Protein AF-A0AAJ0HXP2-F1 (afdb_monomer)

Organism: NCBI:txid260671

Secondary structure (DSSP, 8-state):
-----------------------GGGTS---EEEEEEEEE---STT--EEEEEEEEETTT--EEEEEEEEBGGGEEEEES-SS-TTEEEEEEEETTEEEEEEEE----TT---

Mean predicted aligned error: 11.67 Å

Sequence (113 aa):
MLSSLIAPFLFLVGAFAAPTGDADNCTTFPSWTITDFKSVVNDTVGSGGKASFKLANDLSGTSDELACNLQVNYRCIITGTPSDTNLTVHVGVRAGSLTLLLDKVVECPGRTA

pLDDT: mean 79.7, std 18.61, range [40.75, 97.81]

Solvent-accessible surface area (backbone atoms only — not comparable to full-atom values): 7199 Å² total; per-residue (Å²): 134,87,83,82,84,85,77,85,81,78,80,78,81,74,78,78,76,70,78,78,68,64,38,63,72,63,78,44,78,77,48,74,50,79,43,80,73,45,74,49,78,46,94,51,89,94,48,52,26,38,38,35,31,35,44,31,34,72,70,61,68,49,72,44,84,47,72,45,67,15,42,86,85,3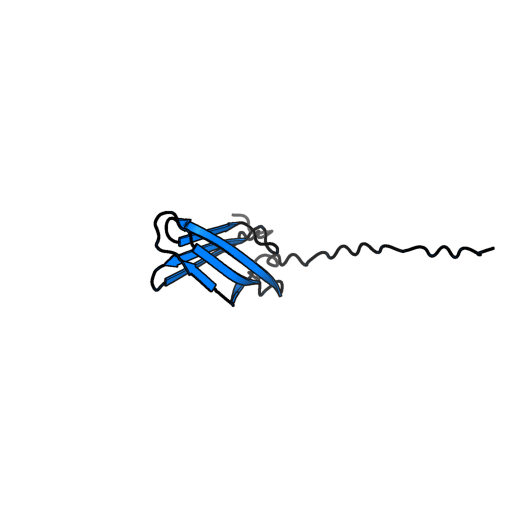5,28,37,75,44,75,35,47,100,91,38,71,54,33,31,40,39,42,34,53,51,95,96,46,78,46,78,48,79,48,69,74,79,77,44,79,88,66,79,130

Foldseek 3Di:
DDDDDDDDDPPPPPPPPQPPLACPLVPDDKDKDKAPWDKDQDPPVPQWIKIWIWIATPSSRDIAIDMDTQDPQRKDWDQQTPSGNQWIWIWGDDDVDIDIDIDGDHDRPPDDD

Nearest PDB structures (foldseek):
  2ia7-assembly1_A  TM=7.334E-01  e=1.353E+00  Geobacter sulfurreducens
  5njt-assembly1_x  TM=4.195E-01  e=8.217E+00  Bacillus subtilis subsp. subtilis str. 168
  9pai-assembly1_A  TM=4.017E-01  e=8.217E+00  Homo sapiens

Radius of gyration: 21.38 Å; Cα contacts (8 Å, |Δi|>4): 176; chains: 1; bounding box: 42×69×49 Å

Structure (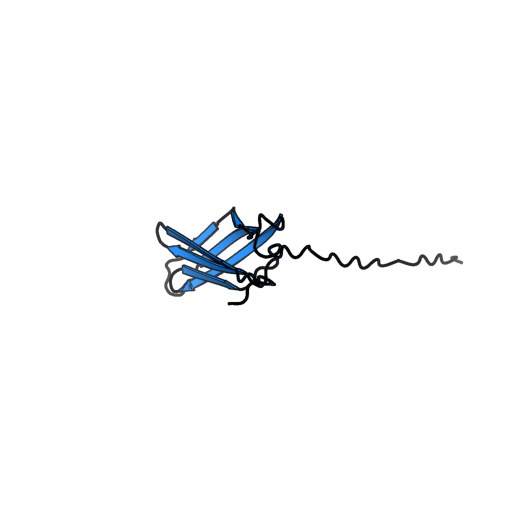mmCIF, N/CA/C/O backbone):
data_AF-A0AAJ0HXP2-F1
#
_entry.id   AF-A0AAJ0HXP2-F1
#
loop_
_atom_site.group_PDB
_atom_site.id
_atom_site.type_symbol
_atom_site.label_atom_id
_atom_site.label_alt_id
_atom_site.label_comp_id
_atom_site.label_asym_id
_atom_site.label_entity_id
_atom_site.label_seq_id
_atom_site.pdbx_PDB_ins_code
_atom_site.Cartn_x
_atom_site.Cartn_y
_atom_site.Cartn_z
_atom_site.occupancy
_atom_site.B_iso_or_equiv
_atom_site.auth_seq_id
_atom_site.auth_comp_id
_atom_site.auth_asym_id
_atom_site.auth_atom_id
_atom_site.pdbx_PDB_model_num
ATOM 1 N N . MET A 1 1 ? -17.516 52.753 -30.361 1.00 42.50 1 MET A N 1
ATOM 2 C CA . MET A 1 1 ? -17.636 51.429 -31.004 1.00 42.50 1 MET A CA 1
ATOM 3 C C . MET A 1 1 ? -16.351 50.677 -30.710 1.00 42.50 1 MET A C 1
ATOM 5 O O . MET A 1 1 ? -15.285 51.193 -31.014 1.00 42.50 1 MET A O 1
ATOM 9 N N . LEU A 1 2 ? -16.469 49.585 -29.950 1.00 41.56 2 LEU A N 1
ATOM 10 C CA . LEU A 1 2 ? -15.372 48.826 -29.342 1.00 41.56 2 LEU A CA 1
ATOM 11 C C . LEU A 1 2 ? -14.477 48.187 -30.412 1.00 41.56 2 LEU A C 1
ATOM 13 O O . LEU A 1 2 ? -14.971 47.452 -31.263 1.00 41.56 2 LEU A O 1
ATOM 17 N N . SER A 1 3 ? -13.170 48.434 -30.324 1.00 40.75 3 SER A N 1
ATOM 18 C CA . SER A 1 3 ? -12.154 47.700 -31.080 1.00 40.75 3 SER A CA 1
ATOM 19 C C . SER A 1 3 ? -11.815 46.415 -30.319 1.00 40.75 3 SER A C 1
ATOM 21 O O . SER A 1 3 ? -11.426 46.462 -29.153 1.00 40.75 3 SER A O 1
ATOM 23 N N . SER A 1 4 ? -12.052 45.274 -30.962 1.00 46.91 4 SER A N 1
ATOM 24 C CA . SER A 1 4 ? -11.950 43.931 -30.392 1.00 46.91 4 SER A CA 1
ATOM 25 C C . SER A 1 4 ? -10.510 43.417 -30.485 1.00 46.91 4 SER A C 1
ATOM 27 O O . SER A 1 4 ? -10.017 43.151 -31.578 1.00 46.91 4 SER A O 1
ATOM 29 N N . LEU A 1 5 ? -9.840 43.259 -29.343 1.00 48.28 5 LEU A N 1
ATOM 30 C CA . LEU A 1 5 ? -8.566 42.544 -29.223 1.00 48.28 5 LEU A CA 1
ATOM 31 C C . LEU A 1 5 ? -8.851 41.038 -29.139 1.00 48.28 5 LEU A C 1
ATOM 33 O O . LEU A 1 5 ? -9.391 40.561 -28.145 1.00 48.28 5 LEU A O 1
ATOM 37 N N . ILE A 1 6 ? -8.497 40.290 -30.184 1.00 52.62 6 ILE A N 1
ATOM 38 C CA . ILE A 1 6 ? -8.488 38.823 -30.172 1.00 52.62 6 ILE A CA 1
ATOM 39 C C . ILE A 1 6 ? -7.088 38.387 -29.730 1.00 52.62 6 ILE A C 1
ATOM 41 O O . ILE A 1 6 ? -6.122 38.556 -30.470 1.00 52.62 6 ILE A O 1
ATOM 45 N N . ALA A 1 7 ? -6.977 37.847 -28.517 1.00 51.66 7 ALA A N 1
ATOM 46 C CA . ALA A 1 7 ? -5.782 37.154 -28.045 1.00 51.66 7 ALA A CA 1
ATOM 47 C C . ALA A 1 7 ? -5.929 35.646 -28.328 1.00 51.66 7 ALA A C 1
ATOM 49 O O . ALA A 1 7 ? -6.964 35.075 -27.974 1.00 51.66 7 ALA A O 1
ATOM 50 N N . PRO A 1 8 ? -4.941 34.968 -28.937 1.00 52.53 8 PRO A N 1
ATOM 51 C CA . PRO A 1 8 ? -4.981 33.521 -29.075 1.00 52.53 8 PRO A CA 1
ATOM 52 C C . PRO A 1 8 ? -4.554 32.867 -27.753 1.00 52.53 8 PRO A C 1
ATOM 54 O O . PRO A 1 8 ? -3.401 32.958 -27.335 1.00 52.53 8 PRO A O 1
ATOM 57 N N . PHE A 1 9 ? -5.498 32.195 -27.094 1.00 49.47 9 PHE A N 1
ATOM 58 C CA . PHE A 1 9 ? -5.220 31.273 -25.994 1.00 49.47 9 PHE A CA 1
ATOM 59 C C . PHE A 1 9 ? -4.511 30.035 -26.564 1.00 49.47 9 PHE A C 1
ATOM 61 O O . PHE A 1 9 ? -5.138 29.126 -27.105 1.00 49.47 9 PHE A O 1
ATOM 68 N N . LEU A 1 10 ? -3.183 30.019 -26.470 1.00 46.81 10 LEU A N 1
ATOM 69 C CA . LEU A 1 10 ? -2.365 28.826 -26.666 1.00 46.81 10 LEU A CA 1
ATOM 70 C C . LEU A 1 10 ? -2.617 27.873 -25.488 1.00 46.81 10 LEU A C 1
ATOM 72 O O . LEU A 1 10 ? -2.020 28.008 -24.423 1.00 46.81 10 LEU A O 1
ATOM 76 N N . PHE A 1 11 ? -3.524 26.914 -25.674 1.00 48.25 11 PHE A N 1
ATOM 77 C CA . PHE A 1 11 ? -3.631 25.748 -24.799 1.00 48.25 11 PHE A CA 1
ATOM 78 C C . PHE A 1 11 ? -2.427 24.839 -25.063 1.00 48.25 11 PHE A C 1
ATOM 80 O O . PHE A 1 11 ? -2.432 24.010 -25.971 1.00 48.25 11 PHE A O 1
ATOM 87 N N . LEU A 1 12 ? -1.368 25.019 -24.273 1.00 47.06 12 LEU A N 1
ATOM 88 C CA . LEU A 1 12 ? -0.290 24.046 -24.169 1.00 47.06 12 LEU A CA 1
ATOM 89 C C . LEU A 1 12 ? -0.836 22.846 -23.379 1.00 47.06 12 LEU A C 1
ATOM 91 O O . LEU A 1 12 ? -0.879 22.861 -22.150 1.00 47.06 12 LEU A O 1
ATOM 95 N N . VAL A 1 13 ? -1.298 21.812 -24.083 1.00 50.34 13 VAL A N 1
ATOM 96 C CA . VAL A 1 13 ? -1.547 20.496 -23.481 1.00 50.34 13 VAL A CA 1
ATOM 97 C C . VAL A 1 13 ? -0.178 19.875 -23.218 1.00 50.34 13 VAL A C 1
ATOM 99 O O . VAL A 1 13 ? 0.385 19.176 -24.057 1.00 50.34 13 VAL A O 1
ATOM 102 N N . GLY A 1 14 ? 0.400 20.208 -22.066 1.00 43.94 14 GLY A N 1
ATOM 103 C CA . GLY A 1 14 ? 1.545 19.493 -21.528 1.00 43.94 14 GLY A CA 1
ATOM 104 C C . GLY A 1 14 ? 1.091 18.090 -21.152 1.00 43.94 14 GLY A C 1
ATOM 105 O O . GLY A 1 14 ? 0.436 17.901 -20.131 1.00 43.94 14 GLY A O 1
ATOM 106 N N . ALA A 1 15 ? 1.402 17.110 -21.996 1.00 51.81 15 ALA A N 1
ATOM 107 C CA . ALA A 1 15 ? 1.370 15.716 -21.595 1.00 51.81 15 ALA A CA 1
ATOM 108 C C . ALA A 1 15 ? 2.460 15.532 -20.533 1.00 51.81 15 ALA A C 1
ATOM 110 O O . ALA A 1 15 ? 3.644 15.425 -20.851 1.00 51.81 15 ALA A O 1
ATOM 111 N N . PHE A 1 16 ? 2.069 15.553 -19.261 1.00 45.34 16 PHE A N 1
ATOM 112 C CA . PHE A 1 16 ? 2.916 15.063 -18.186 1.00 45.34 16 PHE A CA 1
ATOM 113 C C . PHE A 1 16 ? 3.005 13.548 -18.370 1.00 45.34 16 PHE A C 1
ATOM 115 O O . PHE A 1 16 ? 2.140 12.804 -17.913 1.00 45.34 16 PHE A O 1
ATOM 122 N N . ALA A 1 17 ? 4.014 13.090 -19.107 1.00 45.06 17 ALA A N 1
ATOM 123 C CA . ALA A 1 17 ? 4.447 11.711 -19.000 1.00 45.06 17 ALA A CA 1
ATOM 124 C C . ALA A 1 17 ? 4.984 11.558 -17.573 1.00 45.06 17 ALA A C 1
ATOM 126 O O . ALA A 1 17 ? 6.077 12.031 -17.260 1.00 45.06 17 ALA A O 1
ATOM 127 N N . ALA A 1 18 ? 4.164 10.999 -16.683 1.00 48.06 18 ALA A N 1
ATOM 128 C CA . ALA A 1 18 ? 4.657 10.535 -15.400 1.00 48.06 18 ALA A CA 1
ATOM 129 C C . ALA A 1 18 ? 5.777 9.525 -15.697 1.00 48.06 18 ALA A C 1
ATOM 131 O O . ALA A 1 18 ? 5.578 8.667 -16.563 1.00 48.06 18 ALA A O 1
ATOM 132 N N . PRO A 1 19 ? 6.955 9.636 -15.062 1.00 44.38 19 PRO A N 1
ATOM 133 C CA . PRO A 1 19 ? 7.985 8.626 -15.224 1.00 44.38 19 PRO A CA 1
ATOM 134 C C . PRO A 1 19 ? 7.384 7.292 -14.782 1.00 44.38 19 PRO A C 1
ATOM 136 O O . PRO A 1 19 ? 6.997 7.136 -13.622 1.00 44.38 19 PRO A O 1
ATOM 139 N N . THR A 1 20 ? 7.252 6.347 -15.713 1.00 51.50 20 THR A N 1
ATOM 140 C CA . THR A 1 20 ? 6.989 4.963 -15.345 1.00 51.50 20 THR A CA 1
ATOM 141 C C . THR A 1 20 ? 8.250 4.515 -14.624 1.00 51.50 20 THR A C 1
ATOM 143 O O . THR A 1 20 ? 9.323 4.415 -15.215 1.00 51.50 20 THR A O 1
ATOM 146 N N . GLY A 1 21 ? 8.164 4.383 -13.301 1.00 49.59 21 GLY A N 1
ATOM 147 C CA . GLY A 1 21 ? 9.224 3.803 -12.484 1.00 4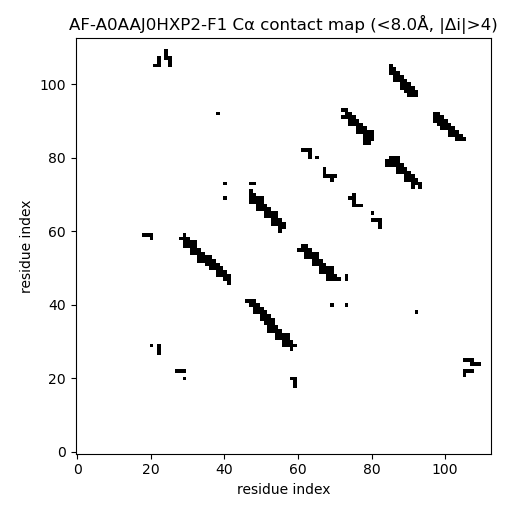9.59 21 GLY A CA 1
ATOM 148 C C . GLY A 1 21 ? 9.315 2.310 -12.771 1.00 49.59 21 GLY A C 1
ATOM 149 O O . GLY A 1 21 ? 9.023 1.497 -11.897 1.00 49.59 21 GLY A O 1
ATOM 150 N N . ASP A 1 22 ? 9.621 1.954 -14.014 1.00 54.69 22 ASP A N 1
ATOM 151 C CA . ASP A 1 22 ? 9.913 0.590 -14.399 1.00 54.69 22 ASP A CA 1
ATOM 152 C C . ASP A 1 22 ? 11.286 0.228 -13.841 1.00 54.69 22 ASP A C 1
ATOM 154 O O . ASP A 1 22 ? 12.222 1.030 -13.825 1.00 54.69 22 ASP A O 1
ATOM 158 N N . ALA A 1 23 ? 11.380 -0.984 -13.306 1.00 59.12 23 ALA A N 1
ATOM 159 C CA . ALA A 1 23 ? 12.609 -1.527 -12.765 1.00 59.12 23 ALA A CA 1
ATOM 160 C C . ALA A 1 23 ? 13.672 -1.568 -13.874 1.00 59.12 23 ALA A C 1
ATOM 162 O O . ALA A 1 23 ? 13.598 -2.440 -14.739 1.00 59.12 23 ALA A O 1
ATOM 163 N N . ASP A 1 24 ? 14.654 -0.659 -13.848 1.00 63.31 24 ASP A N 1
ATOM 164 C CA . ASP A 1 24 ? 15.789 -0.635 -14.784 1.00 63.31 24 ASP A CA 1
ATOM 165 C C . ASP A 1 24 ? 16.398 -2.040 -14.907 1.00 63.31 24 ASP A C 1
ATOM 167 O O . ASP A 1 24 ? 17.096 -2.499 -14.005 1.00 63.31 24 ASP A O 1
ATOM 171 N N . ASN A 1 25 ? 16.081 -2.770 -15.984 1.00 64.31 25 ASN A N 1
ATOM 172 C CA . ASN A 1 25 ? 16.521 -4.149 -16.240 1.00 64.31 25 ASN A CA 1
ATOM 173 C C . ASN A 1 25 ? 16.461 -5.098 -15.020 1.00 64.31 25 ASN A C 1
ATOM 175 O O . ASN A 1 25 ? 17.282 -6.008 -14.890 1.00 64.31 25 ASN A O 1
ATOM 179 N N . CYS A 1 26 ? 15.512 -4.889 -14.102 1.00 76.12 26 CYS A N 1
ATOM 180 C CA . CYS A 1 26 ? 15.408 -5.630 -12.840 1.00 76.12 26 CYS A CA 1
ATOM 181 C C . CYS A 1 26 ? 16.656 -5.614 -11.945 1.00 76.12 26 CYS A C 1
ATOM 183 O O . CYS A 1 26 ? 16.860 -6.522 -11.136 1.00 76.12 26 CYS A O 1
ATOM 185 N N . THR A 1 27 ? 17.477 -4.569 -12.046 1.00 79.56 27 THR A N 1
ATOM 186 C CA . THR A 1 27 ? 18.531 -4.293 -11.062 1.00 79.56 27 THR A CA 1
ATOM 187 C C . THR A 1 27 ? 18.001 -3.515 -9.864 1.00 79.56 27 THR A C 1
ATOM 189 O O . THR A 1 27 ? 18.571 -3.602 -8.779 1.00 79.56 27 THR A O 1
ATOM 192 N N . THR A 1 28 ? 16.894 -2.794 -10.048 1.00 82.88 28 THR A N 1
ATOM 193 C CA . THR A 1 28 ? 16.274 -1.956 -9.021 1.00 82.88 28 THR A CA 1
ATOM 194 C C . THR A 1 28 ? 14.796 -2.298 -8.920 1.00 82.88 28 THR A C 1
ATOM 196 O O . THR A 1 28 ? 14.060 -2.130 -9.887 1.00 82.88 28 THR A O 1
ATOM 199 N N . PHE A 1 29 ? 14.353 -2.777 -7.759 1.00 84.62 29 PHE A N 1
ATOM 200 C CA . PHE A 1 29 ? 12.941 -3.062 -7.508 1.00 84.62 29 PHE A CA 1
ATOM 201 C C . PHE A 1 29 ? 12.298 -1.918 -6.723 1.00 84.62 29 PHE A C 1
ATOM 203 O O . PHE A 1 29 ? 12.954 -1.352 -5.844 1.00 84.62 29 PHE A O 1
ATOM 210 N N . PRO A 1 30 ? 11.029 -1.580 -7.003 1.00 88.31 30 PRO A N 1
ATOM 211 C CA . PRO A 1 30 ? 10.298 -0.640 -6.171 1.00 88.31 30 PRO A CA 1
ATOM 212 C C . PRO A 1 30 ? 10.130 -1.198 -4.753 1.00 88.31 30 PRO A C 1
ATOM 214 O O . PRO A 1 30 ? 9.899 -2.393 -4.556 1.00 88.31 30 PRO A O 1
ATOM 217 N N . SER A 1 31 ? 10.216 -0.310 -3.770 1.00 91.25 31 SER A N 1
ATOM 218 C CA . SER A 1 31 ? 9.718 -0.536 -2.417 1.00 91.25 31 SER A CA 1
ATOM 219 C C . SER A 1 31 ? 8.573 0.424 -2.141 1.00 91.25 31 SER A C 1
ATOM 221 O O . SER A 1 31 ? 8.409 1.434 -2.833 1.00 91.25 31 SER A O 1
ATOM 223 N N . TRP A 1 32 ? 7.765 0.084 -1.140 1.00 94.69 32 TRP A N 1
ATOM 224 C CA . TRP A 1 32 ? 6.656 0.928 -0.739 1.00 94.69 32 TRP A CA 1
ATOM 225 C C . TRP A 1 32 ? 6.669 1.208 0.750 1.00 94.69 32 TRP A C 1
ATOM 227 O O . TRP A 1 32 ? 6.840 0.304 1.573 1.00 94.69 32 TRP A O 1
ATOM 237 N N . THR A 1 33 ? 6.364 2.456 1.077 1.00 96.25 33 THR A N 1
ATOM 238 C CA . THR A 1 33 ? 6.168 2.921 2.442 1.00 96.25 33 THR A CA 1
ATOM 239 C C . THR A 1 33 ? 4.682 3.164 2.687 1.00 96.25 33 THR A C 1
ATOM 241 O O . THR A 1 33 ? 4.030 3.920 1.964 1.00 96.25 33 THR A O 1
ATOM 244 N N . ILE A 1 34 ? 4.141 2.540 3.736 1.00 96.38 34 ILE A N 1
ATOM 245 C CA . ILE A 1 34 ? 2.758 2.750 4.177 1.00 96.38 34 ILE A CA 1
ATOM 246 C C . ILE A 1 34 ? 2.745 3.683 5.383 1.00 96.38 34 ILE A C 1
ATOM 248 O O . ILE A 1 34 ? 3.438 3.451 6.372 1.00 96.38 34 ILE A O 1
ATOM 252 N N . THR A 1 35 ? 1.920 4.724 5.314 1.00 97.12 35 THR A N 1
ATOM 253 C CA . THR A 1 35 ? 1.728 5.698 6.397 1.00 97.12 35 THR A CA 1
ATOM 254 C C . THR A 1 35 ? 0.249 5.997 6.610 1.00 97.12 35 THR A C 1
ATOM 256 O O . THR A 1 35 ? -0.603 5.609 5.809 1.00 97.12 35 THR A O 1
ATOM 259 N N . ASP A 1 36 ? -0.067 6.664 7.722 1.00 96.94 36 ASP A N 1
ATOM 260 C CA . ASP A 1 36 ? -1.421 7.128 8.044 1.00 96.94 36 ASP A CA 1
ATOM 261 C C . ASP A 1 36 ? -2.491 6.021 8.012 1.00 96.94 36 ASP A C 1
ATOM 263 O O . ASP A 1 36 ? -3.657 6.278 7.703 1.00 96.94 36 ASP A O 1
ATOM 267 N N . PHE A 1 37 ? -2.107 4.782 8.345 1.00 95.12 37 PHE A N 1
ATOM 268 C CA . PHE A 1 37 ? -3.036 3.659 8.356 1.00 95.12 37 PHE A CA 1
ATOM 269 C C . PHE A 1 37 ? -4.136 3.881 9.396 1.00 95.12 37 PHE A C 1
ATOM 271 O O . PHE A 1 37 ? -3.882 4.030 10.593 1.00 95.12 37 PHE A O 1
ATOM 278 N N . LYS A 1 38 ? -5.381 3.857 8.930 1.00 94.12 38 LYS A N 1
ATOM 279 C CA . LYS A 1 38 ? -6.587 3.959 9.747 1.00 94.12 38 LYS A CA 1
ATOM 280 C C . LYS A 1 38 ? -7.527 2.838 9.357 1.00 94.12 38 LYS A C 1
ATOM 282 O O . LYS A 1 38 ? -7.712 2.549 8.178 1.00 94.12 38 LYS A O 1
ATOM 287 N N . SER A 1 39 ? -8.163 2.234 10.352 1.00 92.06 39 SER A N 1
ATOM 288 C CA . SER A 1 39 ? -9.221 1.262 10.112 1.00 92.06 39 SER A CA 1
ATOM 289 C C . SER A 1 39 ? -10.349 1.428 11.115 1.00 92.06 39 SER A C 1
ATOM 291 O O . SER A 1 39 ? -10.125 1.799 12.266 1.00 92.06 39 SER A O 1
ATOM 293 N N . VAL A 1 40 ? -11.562 1.159 10.652 1.00 89.62 40 VAL A N 1
ATOM 294 C CA . VAL A 1 40 ? -12.764 1.069 11.474 1.00 89.62 40 VAL A CA 1
ATOM 295 C C . VAL A 1 40 ? -13.417 -0.257 11.134 1.00 89.62 40 VAL A C 1
ATOM 297 O O . VAL A 1 40 ? -13.722 -0.514 9.971 1.00 89.62 40 VAL A O 1
ATOM 300 N N . VAL A 1 41 ? -13.623 -1.096 12.141 1.00 85.75 41 VAL A N 1
ATOM 301 C CA . VAL A 1 41 ? -14.348 -2.363 12.020 1.00 85.75 41 VAL A CA 1
ATOM 302 C C . VAL A 1 41 ? -15.603 -2.285 12.878 1.00 85.75 41 VAL A C 1
ATOM 304 O O . VAL A 1 41 ? -15.565 -1.753 13.986 1.00 85.75 41 VAL A O 1
ATOM 307 N N . ASN A 1 42 ? -16.722 -2.776 12.353 1.00 78.12 42 ASN A N 1
ATOM 308 C CA . ASN A 1 42 ? -17.953 -2.946 13.111 1.00 78.12 42 ASN A CA 1
ATOM 309 C C . ASN A 1 42 ? -18.260 -4.443 13.170 1.00 78.12 42 ASN A C 1
ATOM 311 O O . ASN A 1 42 ? -18.402 -5.068 12.126 1.00 78.12 42 ASN A O 1
ATOM 315 N N . ASP A 1 43 ? -18.374 -4.989 14.380 1.00 69.88 43 ASP A N 1
ATOM 316 C CA . ASP A 1 43 ? -18.602 -6.423 14.617 1.00 69.88 43 ASP A CA 1
ATOM 317 C C . ASP A 1 43 ? -20.076 -6.839 14.526 1.00 69.88 43 ASP A C 1
ATOM 319 O O . ASP A 1 43 ? -20.477 -7.937 14.904 1.00 69.88 43 ASP A O 1
ATOM 323 N N . THR A 1 44 ? -20.917 -5.949 14.003 1.00 72.81 44 THR A N 1
ATOM 324 C CA . THR A 1 44 ? -22.311 -6.267 13.712 1.00 72.81 44 THR A CA 1
ATOM 325 C C . THR A 1 44 ? -22.381 -7.137 12.456 1.00 72.81 44 THR A C 1
ATOM 327 O O . THR A 1 44 ? -21.822 -6.794 11.416 1.00 72.81 44 THR A O 1
ATOM 330 N N . VAL A 1 45 ? -23.112 -8.252 12.520 1.00 66.81 45 VAL A N 1
ATOM 331 C CA . VAL A 1 45 ? -23.313 -9.169 11.384 1.00 66.81 45 VAL A CA 1
ATOM 332 C C . VAL A 1 45 ? -23.769 -8.402 10.135 1.00 66.81 45 VAL A C 1
ATOM 334 O O . VAL A 1 45 ? -24.731 -7.638 10.178 1.00 66.81 45 VAL A O 1
ATOM 337 N N . GLY A 1 46 ? -23.060 -8.589 9.018 1.00 62.56 46 GLY A N 1
ATOM 338 C CA . GLY A 1 46 ? -23.339 -7.915 7.742 1.00 62.56 46 GLY A CA 1
ATOM 339 C C . GLY A 1 46 ? -22.824 -6.473 7.641 1.00 62.56 46 GLY A C 1
ATOM 340 O O . GLY A 1 46 ? -22.900 -5.878 6.568 1.00 62.56 46 GLY A O 1
ATOM 341 N N . SER A 1 47 ? -22.263 -5.919 8.717 1.00 68.12 47 SER A N 1
ATOM 342 C CA . SER A 1 47 ? -21.585 -4.624 8.698 1.00 68.12 47 SER A CA 1
ATOM 343 C C . SER A 1 47 ? -20.114 -4.833 8.354 1.00 68.12 47 SER A C 1
ATOM 345 O O . SER A 1 47 ? -19.407 -5.589 9.011 1.00 68.12 47 SER A O 1
ATOM 347 N N . GLY A 1 48 ? -19.658 -4.193 7.279 1.00 75.06 48 GLY A N 1
ATOM 348 C CA . GLY A 1 48 ? -18.245 -4.181 6.921 1.00 75.06 48 GLY A CA 1
ATOM 349 C C . GLY A 1 48 ? -17.438 -3.222 7.793 1.00 75.06 48 GLY A C 1
ATOM 350 O O . GLY A 1 48 ? -17.943 -2.564 8.705 1.00 75.06 48 GLY A O 1
ATOM 351 N N . GLY A 1 49 ? -16.165 -3.101 7.456 1.00 89.06 49 GLY A N 1
ATOM 352 C CA . GLY A 1 49 ? -15.304 -2.039 7.961 1.00 89.06 49 GLY A CA 1
ATOM 353 C C . GLY A 1 49 ? -14.837 -1.121 6.840 1.00 89.06 49 GLY A C 1
ATOM 354 O O . GLY A 1 49 ? -15.211 -1.279 5.677 1.00 89.06 49 GLY A O 1
ATOM 355 N N . LYS A 1 50 ? -13.966 -0.180 7.175 1.00 92.75 50 LYS A N 1
ATOM 356 C CA . LYS A 1 50 ? -13.205 0.608 6.207 1.00 92.75 50 LYS A CA 1
ATOM 357 C C . LYS A 1 50 ? -11.752 0.646 6.634 1.00 92.75 50 LYS A C 1
ATOM 359 O O . LYS A 1 50 ? -11.470 0.709 7.829 1.00 92.75 50 LYS A O 1
ATOM 364 N N . ALA A 1 51 ? -10.851 0.636 5.667 1.00 95.00 51 ALA A N 1
ATOM 365 C CA . ALA A 1 51 ? -9.447 0.941 5.885 1.00 95.00 51 ALA A CA 1
ATOM 366 C C . ALA A 1 51 ? -9.006 2.021 4.899 1.00 95.00 51 ALA A C 1
ATOM 368 O O . ALA A 1 51 ? -9.475 2.052 3.761 1.00 95.00 51 ALA A O 1
ATOM 369 N N . SER A 1 52 ? -8.116 2.896 5.350 1.00 96.69 52 SER A N 1
ATOM 370 C CA . SER A 1 52 ? -7.468 3.908 4.524 1.00 96.69 52 SER A CA 1
ATOM 371 C C . SER A 1 52 ? -6.009 4.060 4.925 1.00 96.69 52 SER A C 1
ATOM 373 O O . SER A 1 52 ? -5.685 3.944 6.107 1.0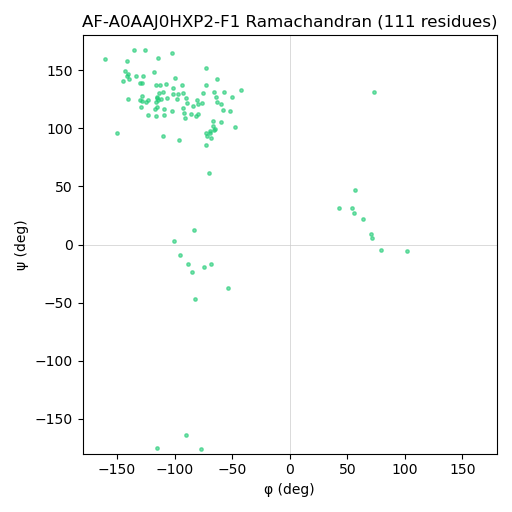0 96.69 52 SER A O 1
ATOM 375 N N . PHE A 1 53 ? -5.140 4.331 3.963 1.00 97.69 53 PHE A N 1
ATOM 376 C CA . PHE A 1 53 ? -3.712 4.528 4.184 1.00 97.69 53 PHE A CA 1
ATOM 377 C C . PHE A 1 53 ? -3.097 5.286 3.011 1.00 97.69 53 PHE A C 1
ATOM 379 O O . PHE A 1 53 ? -3.643 5.294 1.910 1.00 97.69 53 PHE A O 1
ATOM 386 N N . LYS A 1 54 ? -1.938 5.898 3.244 1.00 97.81 54 LYS A N 1
ATOM 387 C CA . LYS A 1 54 ? -1.093 6.421 2.173 1.00 97.81 54 LYS A CA 1
ATOM 388 C C . LYS A 1 54 ? -0.058 5.382 1.788 1.00 97.81 54 LYS A C 1
ATOM 390 O O . LYS A 1 54 ? 0.537 4.754 2.665 1.00 97.81 54 LYS A O 1
ATOM 395 N N . LEU A 1 55 ? 0.158 5.232 0.491 1.00 97.38 55 LEU A N 1
ATOM 396 C CA . LEU A 1 55 ? 1.126 4.322 -0.092 1.00 97.38 55 LEU A CA 1
ATOM 397 C C . LEU A 1 55 ? 2.082 5.123 -0.970 1.00 97.38 55 LEU A C 1
ATOM 399 O O . LEU A 1 55 ? 1.670 5.635 -2.005 1.00 97.38 55 LEU A O 1
ATOM 403 N N . ALA A 1 56 ? 3.342 5.226 -0.557 1.00 96.69 56 ALA A N 1
ATOM 404 C CA . ALA A 1 56 ? 4.389 5.858 -1.350 1.00 96.69 56 ALA A CA 1
ATOM 405 C C . ALA A 1 56 ? 5.258 4.791 -2.018 1.00 96.69 56 ALA A C 1
ATOM 407 O O . ALA A 1 56 ? 5.637 3.832 -1.354 1.00 96.69 56 ALA A O 1
ATOM 408 N N . ASN A 1 57 ? 5.566 4.952 -3.304 1.00 94.69 57 ASN A N 1
ATOM 409 C CA . ASN A 1 57 ? 6.559 4.147 -4.010 1.00 94.69 57 ASN A CA 1
ATOM 410 C C . ASN A 1 57 ? 7.909 4.870 -3.934 1.00 94.69 57 ASN A C 1
ATOM 412 O O . ASN A 1 57 ? 8.052 5.976 -4.454 1.00 94.69 57 ASN A O 1
ATOM 416 N N . ASP A 1 58 ? 8.902 4.253 -3.300 1.00 91.25 58 ASP A N 1
ATOM 417 C CA . ASP A 1 58 ? 10.174 4.923 -3.004 1.00 91.25 58 ASP A CA 1
ATOM 418 C C . ASP A 1 58 ? 11.068 5.089 -4.249 1.00 91.25 58 ASP A C 1
ATOM 420 O O . ASP A 1 58 ? 11.966 5.929 -4.253 1.00 91.25 58 ASP A O 1
ATOM 424 N N . LEU A 1 59 ? 10.824 4.315 -5.315 1.00 89.88 59 LEU A N 1
ATOM 425 C CA . LEU A 1 59 ? 11.577 4.397 -6.571 1.00 89.88 59 LEU A CA 1
ATOM 426 C C . LEU A 1 59 ? 11.063 5.528 -7.470 1.00 89.88 59 LEU A C 1
ATOM 428 O O . LEU A 1 59 ? 11.848 6.309 -8.000 1.00 89.88 59 LEU A O 1
ATOM 432 N N . SER A 1 60 ? 9.745 5.620 -7.645 1.00 89.88 60 SER A N 1
ATOM 433 C CA . SER A 1 60 ? 9.117 6.653 -8.486 1.00 89.88 60 SER A CA 1
ATOM 434 C C . SER A 1 60 ? 8.805 7.949 -7.730 1.00 89.88 60 SER A C 1
ATOM 436 O O . SER A 1 60 ? 8.563 8.982 -8.353 1.00 89.88 60 SER A O 1
ATOM 438 N N . GLY A 1 61 ? 8.788 7.909 -6.395 1.00 92.69 61 GLY A N 1
ATOM 439 C CA . GLY A 1 61 ? 8.390 9.024 -5.537 1.00 92.69 61 GLY A CA 1
ATOM 440 C C . GLY A 1 61 ? 6.886 9.325 -5.552 1.00 92.69 61 GLY A C 1
ATOM 441 O O . GLY A 1 61 ? 6.464 10.322 -4.964 1.00 92.69 61 GLY A O 1
ATOM 442 N N . THR A 1 62 ? 6.066 8.506 -6.221 1.00 94.19 62 THR A N 1
ATOM 443 C CA . THR A 1 62 ? 4.609 8.689 -6.252 1.00 94.19 62 THR A CA 1
ATOM 444 C C . THR A 1 62 ? 3.985 8.315 -4.912 1.00 94.19 62 THR A C 1
ATOM 446 O O . THR A 1 62 ? 4.510 7.485 -4.170 1.00 94.19 62 THR A O 1
ATOM 449 N N . SER A 1 63 ? 2.854 8.942 -4.583 1.00 96.38 63 SER A N 1
ATOM 450 C CA . SER A 1 63 ? 2.110 8.669 -3.355 1.00 96.38 63 SER A CA 1
ATOM 451 C C . SER A 1 63 ? 0.616 8.680 -3.636 1.00 96.38 63 SER A C 1
ATOM 453 O O . SER A 1 63 ? 0.091 9.663 -4.160 1.00 96.38 63 SER A O 1
ATOM 455 N N . ASP A 1 64 ? -0.047 7.588 -3.269 1.00 96.69 64 ASP A N 1
ATOM 456 C CA . ASP A 1 64 ? -1.482 7.390 -3.432 1.00 96.69 64 ASP A CA 1
ATOM 457 C C . ASP A 1 64 ? -2.162 7.341 -2.060 1.00 96.69 64 ASP A C 1
ATOM 459 O O . ASP A 1 64 ? -1.691 6.675 -1.134 1.00 96.69 64 ASP A O 1
ATOM 463 N N . GLU A 1 65 ? -3.313 8.000 -1.930 1.00 97.44 65 GLU A N 1
ATOM 464 C CA . GLU A 1 65 ? -4.214 7.782 -0.800 1.00 97.44 65 GLU A CA 1
ATOM 465 C C . GLU A 1 65 ? -5.230 6.705 -1.179 1.00 97.44 65 GLU A C 1
ATOM 467 O O . GLU A 1 65 ? -6.058 6.880 -2.074 1.00 97.44 65 GLU A O 1
ATOM 472 N N . LEU A 1 66 ? -5.136 5.562 -0.507 1.00 97.06 66 LEU A N 1
ATOM 473 C CA . LEU A 1 66 ? -5.935 4.385 -0.796 1.00 97.06 66 LEU A CA 1
ATOM 474 C C . LEU A 1 66 ? -6.976 4.180 0.294 1.00 97.06 66 LEU A C 1
ATOM 476 O O . LEU A 1 66 ? -6.692 4.302 1.486 1.00 97.06 66 LEU A O 1
ATOM 480 N N . ALA A 1 67 ? -8.188 3.820 -0.118 1.00 96.00 67 ALA A N 1
ATOM 481 C CA . ALA A 1 67 ? -9.270 3.463 0.781 1.00 96.00 67 ALA A CA 1
ATOM 482 C C . ALA A 1 67 ? -10.048 2.268 0.231 1.00 96.00 67 ALA A C 1
ATOM 484 O O . ALA A 1 67 ? -10.278 2.154 -0.971 1.00 96.00 67 ALA A O 1
ATOM 485 N N . CYS A 1 68 ? -10.485 1.384 1.122 1.00 93.31 68 CYS A N 1
ATOM 486 C CA . CYS A 1 68 ? -11.284 0.224 0.760 1.00 93.31 68 CYS A CA 1
ATOM 487 C C . CYS A 1 68 ? -12.342 -0.082 1.825 1.00 93.31 68 CYS A C 1
ATOM 489 O O . CYS A 1 68 ? -12.145 0.140 3.025 1.00 93.31 68 CYS A O 1
ATOM 491 N N . ASN A 1 69 ? -13.470 -0.639 1.382 1.00 93.25 69 ASN A N 1
ATOM 492 C CA . ASN A 1 69 ? -14.441 -1.247 2.284 1.00 93.25 69 ASN A CA 1
ATOM 493 C C . ASN A 1 69 ? -13.957 -2.659 2.639 1.00 93.25 69 ASN A C 1
ATOM 495 O O . ASN A 1 69 ? -13.715 -3.480 1.753 1.00 93.25 69 ASN A O 1
ATOM 499 N N . LEU A 1 70 ? -13.814 -2.934 3.933 1.00 91.19 70 LEU A N 1
ATOM 500 C CA . LEU A 1 70 ? -13.459 -4.249 4.450 1.00 91.19 70 LEU A CA 1
ATOM 501 C C . LEU A 1 70 ? -14.694 -5.155 4.387 1.00 91.19 70 LEU A C 1
ATOM 503 O O . LEU A 1 70 ? -15.731 -4.842 4.972 1.00 91.19 70 LEU A O 1
ATOM 507 N N . GLN A 1 71 ? -14.559 -6.266 3.671 1.00 87.56 71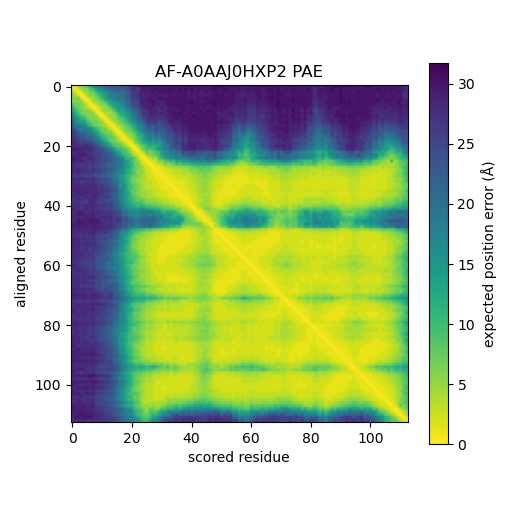 GLN A N 1
ATOM 508 C CA . GLN A 1 71 ? -15.588 -7.284 3.468 1.00 87.56 71 GLN A CA 1
ATOM 509 C C . GLN A 1 71 ? -15.516 -8.360 4.565 1.00 87.56 71 GLN A C 1
ATOM 511 O O . GLN A 1 71 ? -14.874 -8.167 5.600 1.00 87.56 71 GLN A O 1
ATOM 516 N N . VAL A 1 72 ? -16.164 -9.510 4.334 1.00 82.00 72 VAL A N 1
ATOM 517 C CA . VAL A 1 72 ? -16.141 -10.693 5.212 1.00 82.00 72 VAL A CA 1
ATOM 518 C C . VAL A 1 72 ? -14.724 -10.972 5.730 1.00 82.00 72 VAL A C 1
ATOM 520 O O . VAL A 1 72 ? -13.756 -10.983 4.967 1.00 82.00 72 VAL A O 1
ATOM 523 N N . ASN A 1 73 ? -14.605 -11.218 7.038 1.00 83.75 73 ASN A N 1
ATOM 524 C CA . ASN A 1 73 ? -13.334 -11.385 7.757 1.00 83.75 73 ASN A CA 1
ATOM 525 C C . ASN A 1 73 ? -12.421 -10.145 7.771 1.00 83.75 73 ASN A C 1
ATOM 527 O O . ASN A 1 73 ? -11.214 -10.299 7.977 1.00 83.75 73 ASN A O 1
ATOM 531 N N . TYR A 1 74 ? -12.984 -8.950 7.561 1.00 90.19 74 TYR A N 1
ATOM 532 C CA .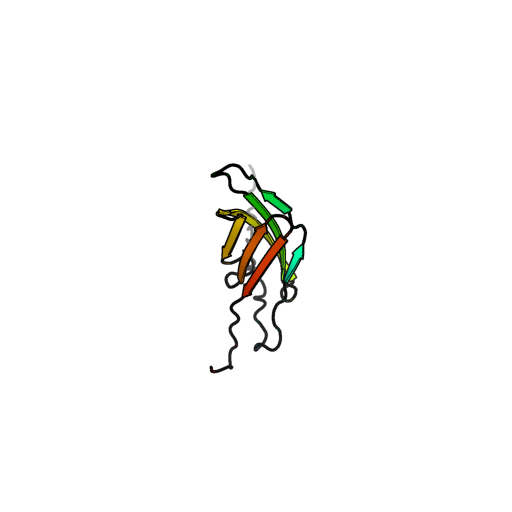 TYR A 1 74 ? -12.301 -7.654 7.596 1.00 90.19 74 TYR A CA 1
ATOM 533 C C . TYR A 1 74 ? -11.117 -7.567 6.626 1.00 90.19 74 TYR A C 1
ATOM 535 O O . TYR A 1 74 ? -10.009 -7.150 6.978 1.00 90.19 74 TYR A O 1
ATOM 543 N N . ARG A 1 75 ? -11.352 -8.006 5.388 1.00 92.19 75 ARG A N 1
ATOM 544 C CA . ARG A 1 75 ? -10.351 -8.019 4.317 1.00 92.19 75 ARG A CA 1
ATOM 545 C C . ARG A 1 75 ? -10.774 -7.136 3.158 1.00 92.19 75 ARG A C 1
ATOM 547 O O . ARG A 1 75 ? -11.960 -7.042 2.852 1.00 92.19 75 ARG A O 1
ATOM 554 N N . CYS A 1 76 ? -9.805 -6.544 2.480 1.00 93.81 76 CYS A N 1
ATOM 555 C CA . CYS A 1 76 ? -10.013 -5.937 1.175 1.00 93.81 76 CYS A CA 1
ATOM 556 C C . CYS A 1 76 ? -8.812 -6.202 0.266 1.00 93.81 76 CYS A C 1
ATOM 558 O O . CYS A 1 76 ? -7.711 -6.500 0.737 1.00 93.81 76 CYS A O 1
ATOM 560 N N . ILE A 1 77 ? -9.053 -6.110 -1.037 1.00 95.81 77 ILE A N 1
ATOM 561 C CA . ILE A 1 77 ? -8.034 -6.217 -2.076 1.00 95.81 77 ILE A CA 1
ATOM 562 C C . ILE A 1 77 ? -8.198 -4.990 -2.965 1.00 95.81 77 ILE A C 1
ATOM 564 O O . ILE A 1 77 ? -9.311 -4.698 -3.405 1.00 95.81 77 ILE A O 1
ATOM 568 N N . ILE A 1 78 ? -7.107 -4.268 -3.185 1.00 96.06 78 ILE A N 1
ATOM 569 C CA . ILE A 1 78 ? -7.024 -3.155 -4.128 1.00 96.06 78 ILE A CA 1
ATOM 570 C C . ILE A 1 78 ? -6.150 -3.649 -5.273 1.00 96.06 78 ILE A C 1
ATOM 572 O O . ILE A 1 78 ? -4.969 -3.905 -5.062 1.00 96.06 78 ILE A O 1
ATOM 576 N N . THR A 1 79 ? -6.739 -3.844 -6.448 1.00 95.25 79 THR A N 1
ATOM 577 C CA . THR A 1 79 ? -6.027 -4.306 -7.644 1.00 95.25 79 THR A CA 1
ATOM 578 C C . THR A 1 79 ? -5.782 -3.113 -8.550 1.00 95.25 79 THR A C 1
ATOM 580 O O . THR A 1 79 ? -6.737 -2.523 -9.053 1.00 95.25 79 THR A O 1
ATOM 583 N N . GLY A 1 80 ? -4.513 -2.768 -8.736 1.00 90.62 80 GLY A N 1
ATOM 584 C CA . GLY A 1 80 ? -4.096 -1.523 -9.360 1.00 90.62 80 GLY A CA 1
ATOM 585 C C . GLY A 1 80 ? -4.308 -0.328 -8.428 1.00 90.62 80 GLY A C 1
ATOM 586 O O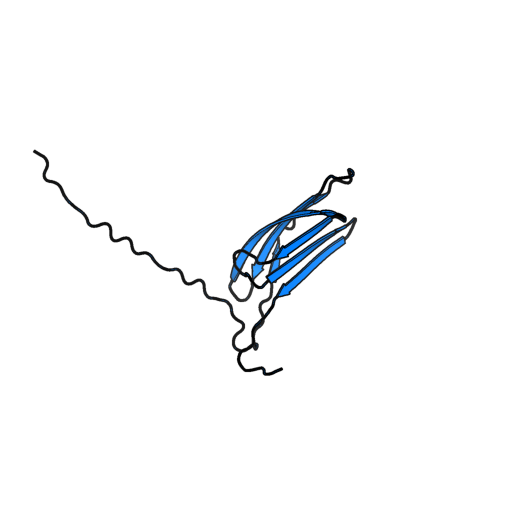 . GLY A 1 80 ? -5.379 -0.137 -7.848 1.00 90.62 80 GLY A O 1
ATOM 587 N N . THR A 1 81 ? -3.281 0.501 -8.283 1.00 91.31 81 THR A N 1
ATOM 588 C CA . THR A 1 81 ? -3.374 1.819 -7.649 1.00 91.31 81 THR A CA 1
ATOM 589 C C . THR A 1 81 ? -3.390 2.910 -8.724 1.00 91.31 81 THR A C 1
ATOM 591 O O . THR A 1 81 ? -3.055 2.632 -9.879 1.00 91.31 81 THR A O 1
ATOM 594 N N . PRO A 1 82 ? -3.778 4.156 -8.387 1.00 92.31 82 PRO A N 1
ATOM 595 C CA . PRO A 1 82 ? -3.739 5.263 -9.340 1.00 92.31 82 PRO A CA 1
ATOM 596 C C . PRO A 1 82 ? -2.367 5.460 -9.998 1.00 92.31 82 PRO A C 1
ATOM 598 O O . PRO A 1 82 ? -2.313 5.774 -11.185 1.00 92.31 82 PRO A O 1
ATOM 601 N N . SER A 1 83 ? -1.277 5.257 -9.249 1.00 90.69 83 SER A N 1
ATOM 602 C CA . SER A 1 83 ? 0.088 5.380 -9.772 1.00 90.69 83 SER A CA 1
ATOM 603 C C . SER A 1 83 ? 0.723 4.063 -10.237 1.00 90.69 83 SER A C 1
ATOM 605 O O . SER A 1 83 ? 1.775 4.098 -10.872 1.00 90.69 83 SER A O 1
ATOM 607 N N . ASP A 1 84 ? 0.103 2.908 -9.969 1.00 90.88 84 ASP A N 1
ATOM 608 C CA . ASP A 1 84 ? 0.654 1.596 -10.313 1.00 90.88 84 ASP A CA 1
ATOM 609 C C . ASP A 1 84 ? -0.440 0.552 -10.600 1.00 90.88 84 ASP A C 1
ATOM 611 O O . ASP A 1 84 ? -0.947 -0.127 -9.705 1.00 90.88 84 ASP A O 1
ATOM 615 N N . THR A 1 85 ? -0.775 0.354 -11.877 1.00 91.69 85 THR A N 1
ATOM 616 C CA . THR A 1 85 ? -1.818 -0.603 -12.292 1.00 91.69 85 THR A CA 1
ATOM 617 C C . THR A 1 85 ? -1.446 -2.071 -12.073 1.00 91.69 85 THR A C 1
ATOM 619 O O . THR A 1 85 ? -2.334 -2.920 -12.078 1.00 91.69 85 THR A O 1
ATOM 622 N N . ASN A 1 86 ? -0.162 -2.379 -11.871 1.00 91.94 86 ASN A N 1
ATOM 623 C CA . ASN A 1 86 ? 0.353 -3.747 -11.730 1.00 91.94 86 ASN A CA 1
ATOM 624 C C . ASN A 1 86 ? 0.593 -4.143 -10.265 1.00 91.94 86 ASN A C 1
ATOM 626 O O . ASN A 1 86 ? 1.103 -5.234 -9.997 1.00 91.94 86 ASN A O 1
ATOM 630 N N . LEU A 1 87 ? 0.259 -3.261 -9.322 1.00 94.12 87 LEU A N 1
ATOM 631 C CA . LEU A 1 87 ? 0.345 -3.513 -7.893 1.00 94.12 87 LEU A CA 1
ATOM 632 C C . LEU A 1 87 ? -1.013 -3.942 -7.336 1.00 94.12 87 LEU A C 1
ATOM 634 O O . LEU A 1 87 ? -2.022 -3.262 -7.507 1.00 94.12 87 LEU A O 1
ATOM 638 N N . THR A 1 88 ? -1.025 -5.046 -6.600 1.00 96.56 88 THR A N 1
ATOM 639 C CA . THR A 1 88 ? -2.161 -5.480 -5.791 1.00 96.56 88 THR A CA 1
ATOM 640 C C . THR A 1 88 ? -1.823 -5.337 -4.313 1.00 96.56 88 THR A C 1
ATOM 642 O O . THR A 1 88 ? -0.781 -5.798 -3.854 1.00 96.56 88 THR A O 1
ATOM 645 N N . VAL A 1 89 ? -2.717 -4.719 -3.542 1.00 97.19 89 VAL A N 1
ATOM 646 C CA . VAL A 1 89 ? -2.574 -4.570 -2.091 1.00 97.19 89 VAL A CA 1
ATOM 647 C C . VAL A 1 89 ? -3.678 -5.345 -1.389 1.00 97.19 89 VAL A C 1
ATOM 649 O O . VAL A 1 89 ? -4.863 -5.042 -1.537 1.00 97.19 89 VAL A O 1
ATOM 652 N N . HIS A 1 90 ? -3.294 -6.329 -0.583 1.00 97.00 90 HIS A N 1
ATOM 653 C CA . HIS A 1 90 ? -4.205 -7.040 0.304 1.00 97.00 90 HIS A CA 1
ATOM 654 C C . HIS A 1 90 ? -4.111 -6.453 1.703 1.00 97.00 90 HIS A C 1
ATOM 656 O O . HIS A 1 90 ? -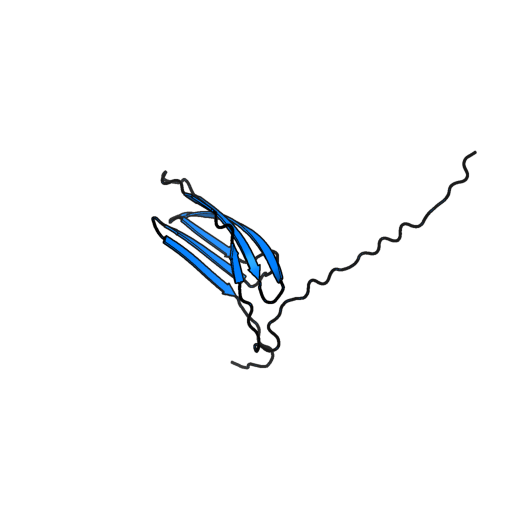3.041 -6.432 2.313 1.00 97.00 90 HIS A O 1
ATOM 662 N N . VAL A 1 91 ? -5.258 -6.050 2.238 1.00 96.19 91 VAL A N 1
ATOM 663 C CA . VAL A 1 91 ? -5.384 -5.564 3.609 1.00 96.19 91 VAL A CA 1
ATOM 664 C C . VAL A 1 91 ? -6.232 -6.550 4.393 1.00 96.19 91 VAL A C 1
ATOM 666 O O . VAL A 1 91 ? -7.320 -6.938 3.965 1.00 96.19 91 VAL A O 1
ATOM 669 N N . GLY A 1 92 ? -5.742 -6.959 5.557 1.00 94.12 92 GLY A N 1
ATOM 670 C CA . GLY A 1 92 ? -6.503 -7.719 6.539 1.00 94.12 92 GLY A CA 1
ATOM 671 C C . GLY A 1 92 ? -6.377 -7.079 7.910 1.00 94.12 92 GLY A C 1
ATOM 672 O O . GLY A 1 92 ? -5.266 -6.910 8.402 1.00 94.12 92 GLY A O 1
ATOM 673 N N . VAL A 1 93 ? -7.504 -6.752 8.537 1.00 91.75 93 VAL A N 1
ATOM 674 C CA . VAL A 1 93 ? -7.540 -6.162 9.881 1.00 91.75 93 VAL A CA 1
ATOM 675 C C . VAL A 1 93 ? -8.251 -7.126 10.815 1.00 91.75 93 VAL A C 1
ATOM 677 O O . VAL A 1 93 ? -9.421 -7.417 10.635 1.00 91.75 93 VAL A O 1
ATOM 680 N N . ARG A 1 94 ? -7.564 -7.655 11.819 1.00 85.56 94 ARG A N 1
ATOM 681 C CA . ARG A 1 94 ? -8.155 -8.555 12.818 1.00 85.56 94 ARG A CA 1
ATOM 682 C C . ARG A 1 94 ? -7.887 -8.008 14.209 1.00 85.56 94 ARG A C 1
ATOM 684 O O . ARG A 1 94 ? -7.051 -7.125 14.387 1.00 85.56 94 ARG A O 1
ATOM 691 N N . ALA A 1 95 ? -8.574 -8.554 15.209 1.00 81.00 95 ALA A N 1
ATOM 692 C CA . ALA A 1 95 ? -8.298 -8.223 16.601 1.00 81.00 95 ALA A CA 1
ATOM 693 C C . ALA A 1 95 ? -6.794 -8.404 16.891 1.00 81.00 95 ALA A C 1
ATOM 695 O O . ALA A 1 95 ? -6.256 -9.504 16.766 1.00 81.00 95 ALA A O 1
ATOM 696 N N . GLY A 1 96 ? -6.109 -7.297 17.191 1.00 81.62 96 GLY A N 1
ATOM 697 C CA . GLY A 1 96 ? -4.681 -7.278 17.508 1.00 81.62 96 GLY A CA 1
ATOM 698 C 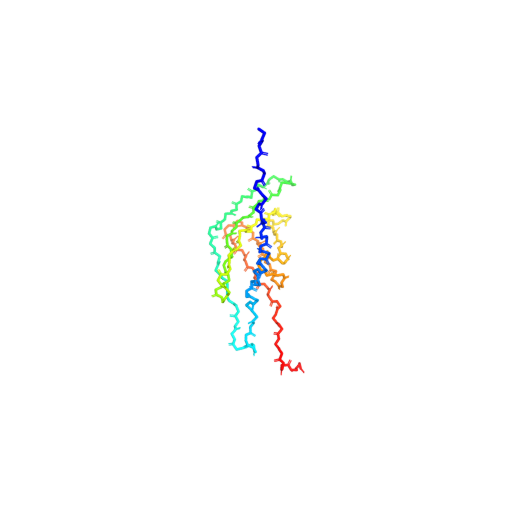C . GLY A 1 96 ? -3.715 -7.548 16.347 1.00 81.62 96 GLY A C 1
ATOM 699 O O . GLY A 1 96 ? -2.528 -7.708 16.608 1.00 81.62 96 GLY A O 1
ATOM 700 N N . SER A 1 97 ? -4.164 -7.612 15.087 1.00 89.50 97 SER A N 1
ATOM 701 C CA . SER A 1 97 ? -3.251 -7.827 13.952 1.00 89.50 97 SER A CA 1
ATOM 702 C C . SER A 1 97 ? -3.653 -7.084 12.679 1.00 89.50 97 SER A C 1
ATOM 704 O O . SER A 1 97 ? -4.823 -7.015 12.305 1.00 89.50 97 SER A O 1
ATOM 706 N N . LEU A 1 98 ? -2.637 -6.562 11.993 1.00 91.75 98 LEU A N 1
ATOM 707 C CA . LEU A 1 98 ? -2.720 -5.981 10.659 1.00 91.75 98 LEU A CA 1
ATOM 708 C C . LEU A 1 98 ? -1.884 -6.844 9.712 1.00 91.75 98 LEU A C 1
ATOM 710 O O . LEU A 1 98 ? -0.715 -7.112 9.976 1.00 91.75 98 LEU A O 1
ATOM 714 N N . THR A 1 99 ? -2.485 -7.285 8.613 1.00 94.25 99 THR A N 1
ATOM 715 C CA . THR A 1 99 ? -1.796 -7.950 7.508 1.00 94.25 99 THR A CA 1
ATOM 716 C C . THR A 1 99 ? -1.829 -7.041 6.293 1.00 94.25 99 THR A C 1
ATOM 718 O O . THR A 1 99 ? -2.905 -6.631 5.856 1.00 94.25 99 THR A O 1
ATOM 721 N N . LEU A 1 100 ? -0.650 -6.766 5.745 1.00 94.94 100 LEU A N 1
ATOM 722 C CA . LEU A 1 100 ? -0.459 -6.049 4.494 1.00 94.94 100 LEU A CA 1
ATOM 723 C C . LEU A 1 100 ? 0.397 -6.933 3.592 1.00 94.94 100 LEU A C 1
ATOM 725 O O . LEU A 1 100 ? 1.485 -7.345 3.988 1.00 94.94 100 LEU A O 1
ATOM 729 N N . LEU A 1 101 ? -0.119 -7.254 2.410 1.00 96.12 101 LEU A N 1
ATOM 730 C CA . LEU A 1 101 ? 0.636 -7.925 1.356 1.00 96.12 101 LEU A CA 1
ATOM 731 C C . LEU A 1 101 ? 0.579 -7.042 0.118 1.00 96.12 101 LEU A C 1
ATOM 733 O O . LEU A 1 101 ? -0.509 -6.688 -0.334 1.00 96.12 101 LEU A O 1
ATOM 737 N N . LEU A 1 102 ? 1.750 -6.688 -0.394 1.00 95.44 102 LEU A N 1
ATOM 738 C CA . LEU A 1 102 ? 1.914 -5.932 -1.623 1.00 95.44 102 LEU A CA 1
ATOM 739 C C . LEU A 1 102 ? 2.482 -6.899 -2.654 1.00 95.44 102 LEU A C 1
ATOM 741 O O . LEU A 1 102 ? 3.571 -7.434 -2.458 1.00 95.44 102 LEU A O 1
ATOM 745 N N . ASP A 1 103 ? 1.714 -7.146 -3.704 1.00 94.75 103 ASP A N 1
ATOM 746 C CA . ASP A 1 103 ? 2.074 -8.043 -4.793 1.00 94.75 103 ASP A CA 1
ATOM 747 C C . ASP A 1 103 ? 2.199 -7.231 -6.081 1.00 94.75 103 ASP A C 1
ATOM 749 O O . ASP A 1 103 ? 1.212 -6.691 -6.586 1.00 94.75 103 ASP A O 1
ATOM 753 N N . LYS A 1 104 ? 3.428 -7.083 -6.574 1.00 91.19 104 LYS A N 1
ATOM 754 C CA . LYS A 1 104 ? 3.749 -6.312 -7.775 1.00 91.19 104 LYS A CA 1
ATOM 755 C C . LYS A 1 104 ? 4.266 -7.254 -8.845 1.00 91.19 104 LYS A C 1
ATOM 757 O O . LYS A 1 104 ? 5.301 -7.897 -8.669 1.00 91.19 104 LYS A O 1
ATOM 762 N N . VAL A 1 105 ? 3.616 -7.223 -10.002 1.00 88.19 105 VAL A N 1
ATOM 763 C CA . VAL A 1 105 ? 4.162 -7.836 -11.213 1.00 88.19 105 VAL A CA 1
ATOM 764 C C . VAL A 1 105 ? 5.199 -6.889 -11.815 1.00 88.19 105 VAL A C 1
ATOM 766 O O . VAL A 1 105 ? 4.887 -5.741 -12.133 1.00 88.19 105 VAL A O 1
ATOM 769 N N . VAL A 1 106 ? 6.436 -7.364 -11.954 1.00 83.88 106 VAL A N 1
ATOM 770 C CA . VAL A 1 106 ? 7.546 -6.623 -12.568 1.00 83.88 106 VAL A CA 1
ATOM 771 C C . VAL A 1 106 ? 7.968 -7.345 -13.841 1.00 83.88 106 VAL A C 1
ATOM 773 O O . VAL A 1 106 ? 8.275 -8.537 -13.803 1.00 83.88 106 VAL A O 1
ATOM 776 N N . GLU A 1 107 ? 7.996 -6.629 -14.961 1.00 79.94 107 GLU A N 1
ATOM 777 C CA . GLU A 1 107 ? 8.510 -7.152 -16.225 1.00 79.94 107 GLU A CA 1
ATOM 778 C C . GLU A 1 107 ? 10.010 -6.860 -16.342 1.00 79.94 107 GLU A C 1
ATOM 780 O O . GLU A 1 107 ? 10.449 -5.721 -16.207 1.00 79.94 107 GLU A O 1
ATOM 785 N N . CYS A 1 108 ? 10.805 -7.904 -16.588 1.00 77.88 108 CYS A N 1
ATOM 786 C CA . CYS A 1 108 ? 12.258 -7.814 -16.732 1.00 77.88 108 CYS A CA 1
ATOM 787 C C . CYS A 1 108 ? 12.663 -8.068 -18.190 1.00 77.88 108 CYS A C 1
ATOM 789 O O . CYS A 1 108 ? 12.856 -9.235 -18.560 1.00 77.88 108 CYS A O 1
ATOM 791 N N . PRO A 1 109 ? 12.814 -7.036 -19.038 1.00 69.19 109 PRO A N 1
ATOM 792 C CA . PRO A 1 109 ? 13.290 -7.242 -20.400 1.00 69.19 109 PRO A CA 1
ATOM 793 C C . PRO A 1 109 ? 14.689 -7.883 -20.375 1.00 69.19 109 PRO A C 1
ATOM 795 O O . PRO A 1 109 ? 15.623 -7.358 -19.779 1.00 69.19 109 PRO A O 1
ATOM 798 N N . GLY A 1 110 ? 14.822 -9.063 -20.993 1.00 66.62 110 GLY A N 1
ATOM 799 C CA . GLY A 1 110 ? 16.086 -9.809 -21.087 1.00 66.62 110 GLY A CA 1
ATOM 800 C C . GLY A 1 110 ? 16.246 -10.993 -20.125 1.00 66.62 110 GLY A C 1
ATOM 801 O O . GLY A 1 110 ? 17.205 -11.749 -20.266 1.00 66.62 110 GLY A O 1
ATOM 802 N N . ARG A 1 111 ? 15.309 -11.218 -19.194 1.00 55.19 111 ARG A N 1
ATOM 803 C CA . ARG A 1 111 ? 15.285 -12.430 -18.361 1.00 55.19 111 ARG A CA 1
ATOM 804 C C . ARG A 1 111 ? 14.336 -13.454 -18.994 1.00 55.19 111 ARG A C 1
ATOM 806 O O . ARG A 1 111 ? 13.138 -13.438 -18.735 1.00 55.19 111 ARG A O 1
ATOM 813 N N . THR A 1 112 ? 14.849 -14.310 -19.878 1.00 55.25 112 THR A N 1
ATOM 814 C CA . THR A 1 112 ? 14.094 -15.487 -20.341 1.00 55.25 112 THR A CA 1
ATOM 815 C C . THR A 1 112 ? 13.894 -16.440 -19.164 1.00 55.25 112 THR A C 1
ATOM 817 O O . THR A 1 112 ? 14.856 -16.700 -18.438 1.00 55.25 112 THR A O 1
ATOM 820 N N . ALA A 1 113 ? 12.654 -16.895 -18.967 1.00 59.59 113 ALA A N 1
ATOM 821 C CA . ALA A 1 113 ? 12.289 -17.903 -17.970 1.00 59.59 113 ALA A CA 1
ATOM 822 C C . ALA A 1 113 ? 13.051 -19.222 -18.165 1.00 59.59 113 ALA A C 1
ATOM 824 O O . ALA A 1 113 ? 13.365 -19.552 -19.334 1.00 59.59 113 ALA A O 1
#

=== Feature glossary ===
Key to the feature types in this record:

Secondary structure (8-state, DSSP). Secondary structure is the local, repeating backbone conformation. DSSP classifies it into eight states by reading the hydrogen-bond network: three helix types (H, G, I), two β types (E, B), two non-regular types (T, S), and unstructured coil (-).

Backbone torsions (φ/ψ). Backbone dihedral angles. Every residue except chain termini has a φ (preceding-C → N → Cα → C) and a ψ (N → Cα → C → next-N). They are reported in degrees following the IUPAC sign convention. Secondary structure is essentially a statement about which (φ, ψ) basin each residue occupies.

Predicted aligned error. Predicted Aligned Error (PAE) is an AlphaFold confidence matrix: entry (i, j) is the expected error in the position of residue j, in ångströms, when the prediction is superimposed on the true structure at residue i. Low PAE within a block of residues means that block is internally rigid and well-predicted; high PAE between two blocks means their relative placement is uncertain even if each block individually is confident.

B-factor. B-factor (Debye–Waller factor) reflects atomic displacement in the crystal lattice. It is an experimental observable (units Å²), not a prediction; low values mean the atom is pinned down, high values mean it moves or is heterogeneous across the crystal.

Secondary structure (3-state, P-SEA). Three-state secondary structure (P-SEA) collapses the eight DSSP classes into helix (a), strand (b), and coil (c). P-SEA assigns these from Cα geometry alone — distances and angles — without requiring backbone oxygens, so it works on any Cα trace.

Sequence. Primary structure: the covalent order of the twenty standard amino acids along the backbone. Two proteins with the same sequence will (almost always) fold to the same structure; two with 30% identity often share a fold but not the details.

pLDDT. pLDDT is the predicted lDDT-Cα score: AlphaFold's confidence that the local environment of each residue (all inter-atomic distances within 15 Å) is correctly placed. It is a per-residue number between 0 and 100, with higher meaning more reliable.

InterPro / GO / CATH / organism. Functional annotations link the protein to curated databases. InterPro entries identify conserved domains and families by matching the sequence against member-database signatures (Pfam, PROSITE, CDD, …). Gene Ontology (GO) terms describe molecular function, biological process, and cellular component in a controlled vocabulary. CATH places the structure in a hierarchical fold classification (Class/Architecture/Topology/Homologous-superfamily). The organism is the source species.

Contact-map, Ramachandran, and PAE plots. Three diagnostic plots accompany the record. The Cα contact map visualizes the tertiary structure as a 2D adjacency matrix (8 Å cutoff, sequence-local contacts suppressed). The Ramachandran plot shows the distribution of backbone (φ, ψ) torsions, with points in the α and β basins reflecting secondary structure content. The PAE plot shows AlphaFold's inter-residue confidence as a color matrix.

mmCIF coordinates. The mmCIF table is the protein's shape written out atom by atom. For each backbone N, Cα, C, and carbonyl O, it records an (x, y, z) coordinate triple in Å plus the residue type, chain letter, and residue number.

Radius of gyration, Cα contacts, bounding box. Three whole-structure scalars: the radius of gyration (RMS distance of Cα from centroid, in Å), the count of Cα–Cα contacts (pairs closer than 8 Å and separated by more than four residues in sequence — i.e. tertiary, not local, contacts), and the bounding-box dimensions. Together they distinguish compact globular folds from extended fibres or disordered chains.

Foldseek 3Di. The Foldseek 3Di string encodes local tertiary geometry as a 20-letter alphabet — one character per residue — derived from the relative positions of nearby Cα atoms. Unlike the amino-acid sequence, 3Di is a direct function of the 3D structure, so two proteins with the same fold have similar 3Di strings even at low sequence identity.

Rendered structure images. Six rendered views show the 3D structure from the faces of a cube — i.e. along ±x, ±y, ±z. Rendering representation is drawn randomly per protein from cartoon (secondary-structure ribbons), sticks (backbone bonds), or molecular surface; coloring is either N→C rainbow (blue at the N-terminus through red at the C-terminus) or one color per chain.

Nearest PDB structures. The Foldseek neighbor list gives the closest experimentally determined structures in the PDB, ranked by structural alignment. TM-score near 1 means near-identical fold; near 0.3 means only rough topology match. This is how one finds what a novel AlphaFold prediction most resembles in the solved-structure universe.

Solvent-accessible surface area. SASA measures how much of the protein is reachable by solvent. It is computed by rolling a water-sized probe over the atomic surface and summing the exposed area (Å²). Per-residue SASA distinguishes core (buried, low SASA) from surface (exposed, high SASA) residues; total SASA is a whole-molecule size measure.